Protein AF-A0A353U2Z8-F1 (afdb_monomer)

Nearest PDB structures (foldseek):
  2g5c-assembly1_A  TM=8.380E-01  e=9.115E-03  Aquifex aeolicus VF5
  2f1k-assembly2_C  TM=8.496E-01  e=1.675E-02  Synechocystis sp. PCC 6803
  3hwr-assembly1_B  TM=6.976E-01  e=2.506E-01  Cupriavidus pinatubonensis JMP134
  7xgn-assembly1_B  TM=5.402E-01  e=9.058E-01  Streptomyces pyridomyceticus
  1qpn-assembly1_A  TM=4.588E-01  e=7.912E-01  Mycobacterium tuberculosis H37Rv

Structure (mmCIF, N/CA/C/O backbone):
data_AF-A0A353U2Z8-F1
#
_entry.id   AF-A0A353U2Z8-F1
#
loop_
_atom_site.group_PDB
_atom_site.id
_atom_site.type_symbol
_atom_site.label_atom_id
_atom_site.label_alt_id
_atom_site.label_comp_id
_atom_site.label_asym_id
_atom_site.label_entity_id
_atom_site.label_seq_id
_atom_site.pdbx_PDB_ins_code
_atom_site.Cartn_x
_atom_site.Cartn_y
_atom_site.Cartn_z
_atom_site.occupancy
_atom_site.B_iso_or_equiv
_atom_site.auth_seq_id
_atom_site.auth_comp_id
_atom_site.auth_asym_id
_atom_site.auth_atom_id
_atom_site.pdbx_PDB_model_num
ATOM 1 N N . ARG A 1 1 ? 20.717 -21.812 -2.122 1.00 63.41 1 ARG A N 1
ATOM 2 C CA . ARG A 1 1 ? 21.069 -20.421 -2.500 1.00 63.41 1 ARG A CA 1
ATOM 3 C C . ARG A 1 1 ? 19.803 -19.779 -3.040 1.00 63.41 1 ARG A C 1
ATOM 5 O O . ARG A 1 1 ? 19.347 -20.213 -4.085 1.00 63.41 1 ARG A O 1
ATOM 12 N N . TYR A 1 2 ? 19.201 -18.847 -2.306 1.00 77.38 2 TYR A N 1
ATOM 13 C CA . TYR A 1 2 ? 18.045 -18.098 -2.798 1.00 77.38 2 TYR A CA 1
ATOM 14 C C . TYR A 1 2 ? 18.561 -16.958 -3.673 1.00 77.38 2 TYR A C 1
ATOM 16 O O . TYR A 1 2 ? 19.474 -16.240 -3.267 1.00 77.38 2 TYR A O 1
ATOM 24 N N . VAL A 1 3 ? 18.051 -16.857 -4.895 1.00 77.81 3 VAL A N 1
ATOM 25 C CA . VAL A 1 3 ? 18.327 -15.738 -5.797 1.00 77.81 3 VAL A CA 1
ATOM 26 C C . VAL A 1 3 ? 17.049 -14.923 -5.846 1.00 77.81 3 VAL A C 1
ATOM 28 O O . VAL A 1 3 ? 15.997 -15.455 -6.188 1.00 77.81 3 VAL A O 1
ATOM 31 N N . PHE A 1 4 ? 17.137 -13.658 -5.454 1.00 85.31 4 PHE A N 1
ATOM 32 C CA . PHE A 1 4 ? 16.008 -12.741 -5.474 1.00 85.31 4 PHE A CA 1
ATOM 33 C C . PHE A 1 4 ? 16.139 -11.864 -6.713 1.00 85.31 4 PHE A C 1
ATOM 35 O O . PHE A 1 4 ? 17.136 -11.161 -6.870 1.00 85.31 4 PHE A O 1
ATOM 42 N N . ASN A 1 5 ? 15.155 -11.935 -7.607 1.00 88.94 5 ASN A N 1
ATOM 43 C CA . ASN A 1 5 ? 15.043 -10.987 -8.706 1.00 88.94 5 ASN A CA 1
ATOM 44 C C . ASN A 1 5 ? 14.509 -9.666 -8.141 1.00 88.94 5 ASN A C 1
ATOM 46 O O . ASN A 1 5 ? 13.432 -9.649 -7.547 1.00 88.94 5 ASN A O 1
ATOM 50 N N . THR A 1 6 ? 15.258 -8.580 -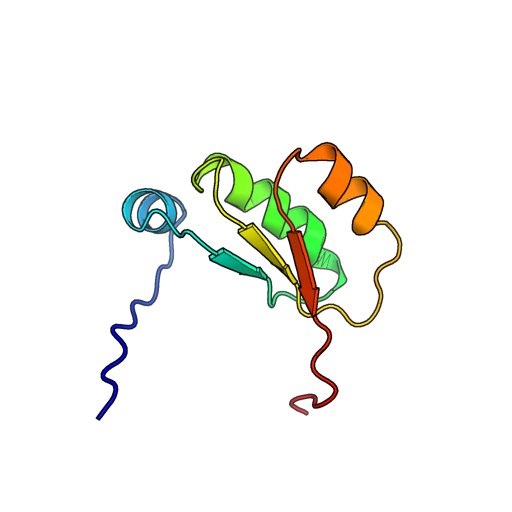8.308 1.00 91.94 6 THR A N 1
ATOM 51 C CA . THR A 1 6 ? 14.861 -7.249 -7.847 1.00 91.94 6 THR A CA 1
ATOM 52 C C . THR A 1 6 ? 14.849 -6.282 -9.018 1.00 91.94 6 THR A C 1
ATOM 54 O O . THR A 1 6 ? 15.730 -6.295 -9.876 1.00 91.94 6 THR A O 1
ATOM 57 N N . GLN A 1 7 ? 13.821 -5.443 -9.061 1.00 94.31 7 GLN A N 1
ATOM 58 C CA . GLN A 1 7 ? 13.644 -4.426 -10.087 1.00 94.31 7 GLN A CA 1
ATOM 59 C C . GLN A 1 7 ? 13.271 -3.125 -9.389 1.00 94.31 7 GLN A C 1
ATOM 61 O O . GLN A 1 7 ? 12.438 -3.117 -8.483 1.00 94.31 7 GLN A O 1
ATOM 66 N N . ARG A 1 8 ? 13.919 -2.028 -9.780 1.00 96.06 8 ARG A N 1
ATOM 67 C CA . ARG A 1 8 ? 13.555 -0.696 -9.303 1.00 96.06 8 ARG A CA 1
ATOM 68 C C . ARG A 1 8 ? 12.582 -0.094 -10.301 1.00 96.06 8 ARG A C 1
ATOM 70 O O . ARG A 1 8 ? 12.989 0.210 -11.416 1.00 96.06 8 ARG A O 1
ATOM 77 N N . LEU A 1 9 ? 11.344 0.088 -9.865 1.00 96.75 9 LEU A N 1
ATOM 78 C CA . LEU A 1 9 ? 10.292 0.742 -10.636 1.00 96.75 9 LEU A CA 1
ATOM 79 C C . LEU A 1 9 ? 10.262 2.231 -10.270 1.00 96.75 9 LEU A C 1
ATOM 81 O O . LEU A 1 9 ? 10.545 2.602 -9.127 1.00 96.75 9 LEU A O 1
ATOM 85 N N . THR A 1 10 ? 9.960 3.080 -11.239 1.00 96.19 10 THR A N 1
ATOM 86 C CA . THR A 1 10 ? 9.947 4.545 -11.106 1.00 96.19 10 THR A CA 1
ATOM 87 C C . THR A 1 10 ? 8.645 5.180 -11.587 1.00 96.19 10 THR A C 1
ATOM 89 O O . THR A 1 10 ? 8.421 6.356 -11.304 1.00 96.19 10 THR A O 1
ATOM 92 N N . SER A 1 11 ? 7.776 4.416 -12.256 1.00 96.81 11 SER A N 1
ATOM 93 C CA . SER A 1 11 ? 6.449 4.857 -12.688 1.00 96.81 11 SER A CA 1
ATOM 94 C C . SER A 1 11 ? 5.331 3.905 -12.238 1.00 96.81 11 SER A C 1
ATOM 96 O O . SER A 1 11 ? 5.571 2.756 -11.859 1.00 96.81 11 SER A O 1
ATOM 98 N N . PHE A 1 12 ? 4.084 4.382 -12.270 1.00 96.56 12 PHE A N 1
ATOM 99 C CA . PHE A 1 12 ? 2.911 3.583 -11.899 1.00 96.56 12 PHE A CA 1
ATOM 100 C C . PHE A 1 12 ? 2.564 2.508 -12.941 1.00 96.56 12 PHE A C 1
ATOM 102 O O . PHE A 1 12 ? 2.063 1.432 -12.604 1.00 96.56 12 PHE A O 1
ATOM 109 N N . GLU A 1 13 ? 2.865 2.765 -14.210 1.00 96.94 13 GLU A N 1
ATOM 110 C CA . GLU A 1 13 ? 2.669 1.819 -15.309 1.00 96.94 13 GLU A CA 1
ATOM 111 C C . GLU A 1 13 ? 3.565 0.589 -15.134 1.00 96.94 13 GLU A C 1
ATOM 113 O O . GLU A 1 13 ? 3.121 -0.539 -15.353 1.00 96.94 13 GLU A O 1
ATOM 118 N N . GLU A 1 14 ? 4.799 0.786 -14.661 1.00 97.38 14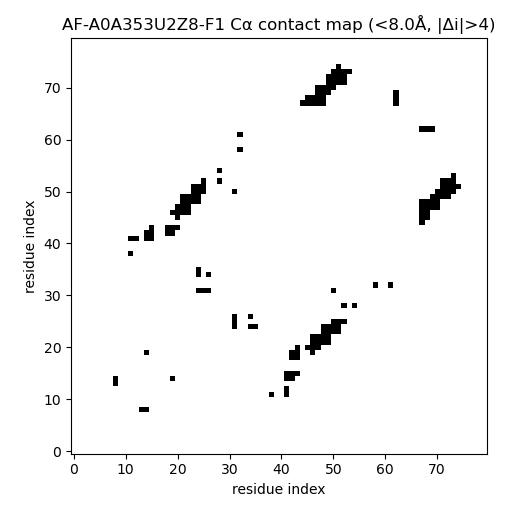 GLU A N 1
ATOM 119 C CA . GLU A 1 14 ? 5.713 -0.310 -14.334 1.00 97.38 14 GLU A CA 1
ATOM 120 C C . GLU A 1 14 ? 5.163 -1.192 -13.200 1.00 97.38 14 GLU A C 1
ATOM 122 O O . GLU A 1 14 ? 5.299 -2.414 -13.251 1.00 97.38 14 GLU A O 1
ATOM 127 N N . ILE A 1 15 ? 4.481 -0.604 -12.209 1.00 96.75 15 ILE A N 1
ATOM 128 C CA . ILE A 1 15 ? 3.812 -1.352 -11.128 1.00 96.75 15 ILE A CA 1
ATOM 129 C C . ILE A 1 15 ? 2.662 -2.193 -11.690 1.00 96.75 15 ILE A C 1
ATOM 131 O O . ILE A 1 15 ? 2.518 -3.362 -11.325 1.00 96.75 15 ILE A O 1
ATOM 135 N N . SER A 1 16 ? 1.883 -1.620 -12.611 1.00 96.69 16 SER A N 1
ATOM 136 C CA . SER A 1 16 ? 0.774 -2.321 -13.269 1.00 96.69 16 SER A CA 1
ATOM 137 C C . SER A 1 16 ? 1.270 -3.523 -14.072 1.00 96.69 16 SER A C 1
ATOM 139 O O . SER A 1 16 ? 0.679 -4.599 -14.001 1.00 96.69 16 SER A O 1
ATOM 141 N N . ALA A 1 17 ? 2.383 -3.362 -14.796 1.00 97.12 17 ALA A N 1
ATOM 142 C CA . ALA A 1 17 ? 3.020 -4.443 -15.544 1.00 97.12 17 ALA A CA 1
ATOM 143 C C . ALA A 1 17 ? 3.644 -5.510 -14.628 1.00 97.12 17 ALA A C 1
ATOM 145 O O . ALA A 1 17 ? 3.621 -6.694 -14.960 1.00 97.12 17 ALA A O 1
ATOM 146 N N . PHE A 1 18 ? 4.186 -5.101 -13.476 1.00 96.69 18 PHE A N 1
ATOM 147 C CA . PHE A 1 18 ? 4.746 -6.012 -12.478 1.00 96.69 18 PHE A CA 1
ATOM 148 C C . PHE A 1 18 ? 3.671 -6.842 -11.758 1.00 96.69 18 PHE A C 1
ATOM 150 O O . PHE A 1 18 ? 3.941 -7.980 -11.385 1.00 96.69 18 PHE A O 1
ATOM 157 N N . ALA A 1 19 ? 2.464 -6.288 -11.586 1.00 96.69 19 ALA A N 1
ATOM 158 C CA . ALA A 1 19 ? 1.298 -6.940 -10.985 1.00 96.69 19 ALA A CA 1
ATOM 159 C C . ALA A 1 19 ? 1.595 -7.608 -9.618 1.00 96.69 19 ALA A C 1
ATOM 161 O O . ALA A 1 19 ? 1.496 -8.829 -9.480 1.00 96.69 19 ALA A O 1
ATOM 162 N N . PRO A 1 20 ? 1.955 -6.826 -8.580 1.00 96.06 20 PRO A N 1
ATOM 163 C CA . PRO A 1 20 ? 2.380 -7.377 -7.295 1.00 96.06 20 PRO A CA 1
ATOM 164 C C . PRO A 1 20 ? 1.242 -8.090 -6.550 1.00 96.06 20 PR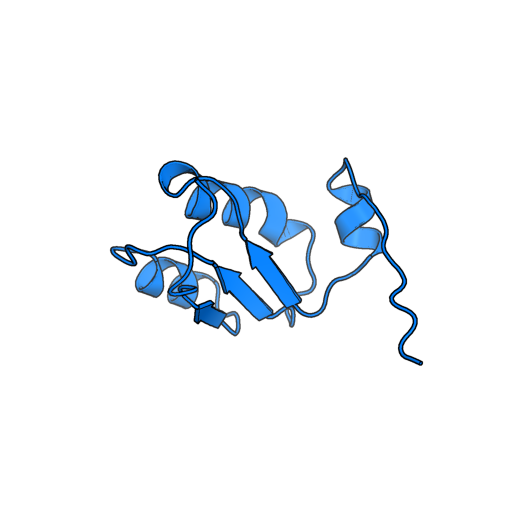O A C 1
ATOM 166 O O . PRO A 1 20 ? 0.117 -7.597 -6.481 1.00 96.06 20 PRO A O 1
ATOM 169 N N . GLU A 1 21 ? 1.562 -9.195 -5.875 1.00 96.50 21 GLU A N 1
ATOM 170 C CA . GLU A 1 21 ? 0.629 -9.904 -4.981 1.00 96.50 21 GLU A CA 1
ATOM 171 C C . GLU A 1 21 ? 0.640 -9.360 -3.539 1.00 96.50 21 GLU A C 1
ATOM 173 O O . GLU A 1 21 ? -0.321 -9.548 -2.790 1.00 96.50 21 GLU A O 1
ATOM 178 N N . LEU A 1 22 ? 1.718 -8.672 -3.150 1.00 95.25 22 LEU A N 1
ATOM 179 C CA . LEU A 1 22 ? 1.905 -8.035 -1.848 1.00 95.25 22 LEU A CA 1
ATOM 180 C C . LEU A 1 22 ? 2.586 -6.679 -2.040 1.00 95.25 22 LEU A C 1
ATOM 182 O O . LEU A 1 22 ? 3.651 -6.594 -2.650 1.00 95.25 22 LEU A O 1
ATOM 186 N N . LEU A 1 23 ? 1.995 -5.640 -1.462 1.00 95.94 23 LEU A N 1
ATOM 187 C CA . LEU A 1 23 ? 2.562 -4.301 -1.396 1.00 95.94 23 LEU A CA 1
ATOM 188 C C . LEU A 1 23 ? 2.932 -3.978 0.052 1.00 95.94 23 LEU A C 1
ATOM 190 O O . LEU A 1 23 ? 2.062 -3.981 0.920 1.00 95.94 23 LEU A O 1
ATOM 194 N N . VAL A 1 24 ? 4.200 -3.646 0.304 1.00 95.25 24 VAL A N 1
ATOM 195 C CA . VAL A 1 24 ? 4.659 -3.135 1.604 1.00 95.25 24 VAL A CA 1
ATOM 196 C C . VAL A 1 24 ? 4.966 -1.649 1.469 1.00 95.25 24 VAL A C 1
ATOM 198 O O . VAL A 1 24 ? 5.885 -1.252 0.756 1.00 95.25 24 VAL A O 1
ATOM 201 N N . ASN A 1 25 ? 4.173 -0.825 2.140 1.00 94.12 25 ASN A N 1
ATOM 202 C CA . ASN A 1 25 ? 4.286 0.618 2.133 1.00 94.12 25 ASN A CA 1
ATOM 203 C C . ASN A 1 25 ? 5.261 1.084 3.222 1.00 94.12 25 ASN A C 1
ATOM 205 O O . ASN A 1 25 ? 4.989 0.950 4.418 1.00 94.12 25 ASN A O 1
ATOM 209 N N . CYS A 1 26 ? 6.388 1.637 2.774 1.00 94.00 26 CYS A N 1
ATOM 210 C CA . CYS A 1 26 ? 7.495 2.095 3.613 1.00 94.00 26 CYS A CA 1
ATOM 211 C C . CYS A 1 26 ? 7.714 3.615 3.544 1.00 94.00 26 CYS A C 1
ATOM 213 O O . CYS A 1 26 ? 8.822 4.089 3.790 1.00 94.00 26 CYS A O 1
ATOM 215 N N . VAL A 1 27 ? 6.692 4.388 3.165 1.00 92.75 27 VAL A N 1
ATOM 216 C CA . VAL A 1 27 ? 6.782 5.858 3.141 1.00 92.75 27 VAL A CA 1
ATOM 217 C C . VAL A 1 27 ? 6.731 6.453 4.552 1.00 92.75 27 VAL A C 1
ATOM 219 O O . VAL A 1 27 ? 6.374 5.787 5.524 1.00 92.75 27 VAL A O 1
ATOM 222 N N . THR A 1 28 ? 7.058 7.742 4.679 1.00 90.69 28 THR A N 1
ATOM 223 C CA . THR A 1 28 ? 6.911 8.465 5.950 1.00 90.69 28 THR A CA 1
ATOM 224 C C . THR A 1 28 ? 5.451 8.465 6.408 1.00 90.69 28 THR A C 1
ATOM 226 O O . THR A 1 28 ? 4.543 8.641 5.594 1.00 90.69 28 THR A O 1
ATOM 229 N N . LEU A 1 29 ? 5.227 8.311 7.718 1.00 88.12 29 LEU A N 1
ATOM 230 C CA . LEU A 1 29 ? 3.916 8.063 8.330 1.00 88.12 29 LEU A CA 1
ATOM 231 C C . LEU A 1 29 ? 2.776 8.933 7.768 1.00 88.12 29 LEU A C 1
ATOM 233 O O . LEU A 1 29 ? 1.719 8.402 7.422 1.00 88.12 29 LEU A O 1
ATOM 237 N N . GLN A 1 30 ? 2.998 10.243 7.622 1.00 89.50 30 GLN A N 1
ATOM 238 C CA . GLN A 1 30 ? 1.999 11.209 7.153 1.00 89.50 30 GLN A CA 1
ATOM 239 C C . GLN A 1 30 ? 1.528 10.982 5.708 1.00 89.50 30 GLN A C 1
ATOM 241 O O . GLN A 1 30 ? 0.445 11.433 5.344 1.00 89.50 30 GLN A O 1
ATOM 246 N N . TYR A 1 31 ? 2.309 10.271 4.893 1.00 92.75 31 TYR A N 1
ATOM 247 C CA . TYR A 1 31 ? 2.003 10.004 3.487 1.00 92.75 31 TYR A CA 1
ATOM 248 C C . TYR A 1 31 ? 1.446 8.602 3.243 1.00 92.75 31 TYR A C 1
ATOM 250 O O . TYR A 1 31 ? 1.059 8.303 2.118 1.00 92.75 31 TYR A O 1
ATOM 258 N N . THR A 1 32 ? 1.359 7.748 4.268 1.00 92.56 32 THR A N 1
ATOM 259 C CA . THR A 1 32 ? 0.983 6.330 4.111 1.00 92.56 32 THR A CA 1
ATOM 260 C C . THR A 1 32 ? -0.347 6.157 3.377 1.00 92.56 32 THR A C 1
ATOM 262 O O . THR A 1 32 ? -0.420 5.461 2.366 1.00 92.56 32 THR A O 1
ATOM 265 N N . ILE A 1 33 ? -1.399 6.840 3.843 1.00 93.00 33 ILE A N 1
ATOM 266 C CA . ILE A 1 33 ? -2.735 6.748 3.236 1.00 93.00 33 ILE A CA 1
ATOM 267 C C . ILE A 1 33 ? -2.738 7.342 1.825 1.00 93.00 33 ILE A C 1
ATOM 269 O O . ILE A 1 33 ? -3.364 6.776 0.932 1.00 93.00 33 ILE A O 1
ATOM 273 N N . GLN A 1 34 ? -2.058 8.475 1.615 1.00 95.00 34 GLN A N 1
ATOM 274 C CA . GLN A 1 34 ? -2.011 9.112 0.299 1.00 95.00 34 GLN A CA 1
ATOM 275 C C . GLN A 1 34 ? -1.312 8.204 -0.716 1.00 95.00 34 GLN A C 1
ATOM 277 O O . GLN A 1 34 ? -1.879 7.913 -1.760 1.00 95.00 34 GLN A O 1
ATOM 282 N N . SER A 1 35 ? -0.157 7.649 -0.351 1.00 95.44 35 SER A N 1
ATOM 283 C CA . SER A 1 35 ? 0.584 6.707 -1.187 1.00 95.44 35 SER A CA 1
ATOM 284 C C . SER A 1 35 ? -0.240 5.464 -1.530 1.00 95.44 35 SER A C 1
ATOM 286 O O . SER A 1 35 ? -0.219 5.025 -2.679 1.00 95.44 35 SER A O 1
ATOM 288 N N . PHE A 1 36 ? -1.023 4.927 -0.585 1.00 95.38 36 PHE A N 1
ATOM 289 C CA . PHE A 1 36 ? -1.938 3.835 -0.911 1.00 95.38 36 PHE A CA 1
ATOM 290 C C . PHE A 1 36 ? -3.021 4.256 -1.903 1.00 95.38 36 PHE A C 1
ATOM 292 O O . PHE A 1 36 ? -3.285 3.508 -2.836 1.00 95.38 36 PHE A O 1
ATOM 299 N N . LYS A 1 37 ? -3.634 5.435 -1.743 1.00 95.56 37 LYS A N 1
ATOM 300 C CA . LYS A 1 37 ? -4.633 5.944 -2.700 1.00 95.56 37 LYS A CA 1
ATOM 301 C C . LYS A 1 37 ? -4.047 6.115 -4.099 1.00 95.56 37 LYS A C 1
ATOM 303 O O . LYS A 1 37 ? -4.724 5.775 -5.064 1.00 95.56 37 LYS A O 1
ATOM 308 N N . ASP A 1 38 ? -2.811 6.597 -4.189 1.00 96.62 38 ASP A N 1
ATOM 309 C CA . ASP A 1 38 ? -2.134 6.833 -5.462 1.00 96.62 38 ASP A CA 1
ATOM 310 C C . ASP A 1 38 ? -1.811 5.516 -6.181 1.00 96.62 38 ASP A C 1
ATOM 312 O O . ASP A 1 38 ? -1.975 5.427 -7.392 1.00 96.62 38 ASP A O 1
ATOM 316 N N . VAL A 1 39 ? -1.397 4.474 -5.449 1.00 96.31 39 VAL A N 1
ATOM 317 C CA . VAL A 1 39 ? -0.990 3.186 -6.040 1.00 96.31 39 VAL A CA 1
ATOM 318 C C . VAL A 1 39 ? -2.149 2.204 -6.253 1.00 96.31 39 VAL A C 1
ATOM 320 O O . VAL A 1 39 ? -2.051 1.337 -7.118 1.00 96.31 39 VAL A O 1
ATOM 323 N N . LEU A 1 40 ? -3.254 2.326 -5.502 1.00 95.31 40 LEU A N 1
ATOM 324 C CA . LEU A 1 40 ? -4.393 1.393 -5.538 1.00 95.31 40 LEU A CA 1
ATOM 325 C C . LEU A 1 40 ? -4.940 1.102 -6.951 1.00 95.31 40 LEU A C 1
ATOM 327 O O . LEU A 1 40 ? -5.253 -0.063 -7.209 1.00 95.31 40 LEU A O 1
ATOM 331 N N . PRO A 1 41 ? -5.050 2.093 -7.866 1.00 96.06 41 PRO A N 1
ATOM 332 C CA . PRO A 1 41 ? -5.527 1.865 -9.233 1.00 96.06 41 PRO A CA 1
ATOM 333 C C . PRO A 1 41 ? -4.583 1.018 -10.096 1.00 96.06 41 PRO A C 1
ATOM 335 O O . PRO A 1 41 ? -5.009 0.479 -11.111 1.00 96.06 41 PRO A O 1
ATOM 338 N N . TYR A 1 42 ? -3.313 0.906 -9.702 1.00 97.12 42 TYR A N 1
ATOM 339 C CA . TYR A 1 42 ? -2.241 0.285 -10.483 1.00 97.12 42 TYR A CA 1
ATOM 340 C C . TYR A 1 42 ? -1.849 -1.103 -9.970 1.00 97.12 42 TYR A C 1
ATOM 342 O O . TYR A 1 42 ? -0.891 -1.697 -10.461 1.00 97.12 42 TYR A O 1
ATOM 350 N N . ILE A 1 43 ? -2.555 -1.627 -8.963 1.00 96.75 43 ILE A N 1
ATOM 351 C CA . ILE A 1 43 ? -2.274 -2.941 -8.379 1.00 96.75 43 ILE A CA 1
ATOM 352 C C . ILE A 1 43 ? -3.487 -3.874 -8.477 1.00 96.75 43 ILE A C 1
ATOM 354 O O . ILE A 1 43 ? -4.626 -3.426 -8.292 1.00 96.75 43 ILE A O 1
ATOM 358 N N . PRO A 1 44 ? -3.264 -5.186 -8.681 1.00 96.31 44 PRO A N 1
ATOM 359 C CA . PRO A 1 44 ? -4.336 -6.178 -8.755 1.00 96.31 44 PRO A CA 1
ATOM 360 C C . PRO A 1 44 ? -5.284 -6.127 -7.552 1.00 96.31 44 PRO A C 1
ATOM 362 O O . PRO A 1 44 ? -4.841 -5.883 -6.430 1.00 96.31 44 PRO A O 1
ATOM 365 N N . GLU A 1 45 ? -6.578 -6.397 -7.743 1.00 93.88 45 GLU A N 1
ATOM 366 C CA . GLU A 1 45 ? -7.581 -6.379 -6.658 1.00 93.88 45 GLU A CA 1
ATOM 367 C C . GLU A 1 45 ? -7.258 -7.357 -5.517 1.00 93.88 45 GLU A C 1
ATOM 369 O O . GLU A 1 45 ? -7.535 -7.082 -4.351 1.00 93.88 45 GLU A O 1
ATOM 374 N N . ASN A 1 46 ? -6.622 -8.485 -5.841 1.00 94.50 46 ASN A N 1
ATOM 375 C CA . ASN A 1 46 ? -6.221 -9.521 -4.889 1.00 94.50 46 ASN A CA 1
ATOM 376 C C . ASN A 1 46 ? -4.902 -9.220 -4.146 1.00 94.50 46 ASN A C 1
ATOM 378 O O . ASN A 1 46 ? -4.530 -9.998 -3.253 1.00 94.50 46 ASN A O 1
ATOM 382 N N . CYS A 1 47 ? -4.219 -8.119 -4.490 1.00 96.56 47 CYS A N 1
ATOM 383 C CA . CYS A 1 47 ? -2.978 -7.678 -3.858 1.00 96.56 47 CYS A CA 1
ATOM 384 C C . CYS A 1 47 ? -3.199 -7.380 -2.367 1.00 96.56 47 CYS A C 1
ATOM 386 O O . CYS A 1 47 ? -4.126 -6.654 -1.989 1.00 96.56 47 CYS A O 1
ATOM 388 N N . ILE A 1 48 ? -2.343 -7.951 -1.520 1.00 96.00 48 ILE A N 1
ATOM 389 C CA . ILE A 1 48 ? -2.353 -7.746 -0.071 1.00 96.00 48 ILE A CA 1
ATOM 390 C C . ILE A 1 48 ? -1.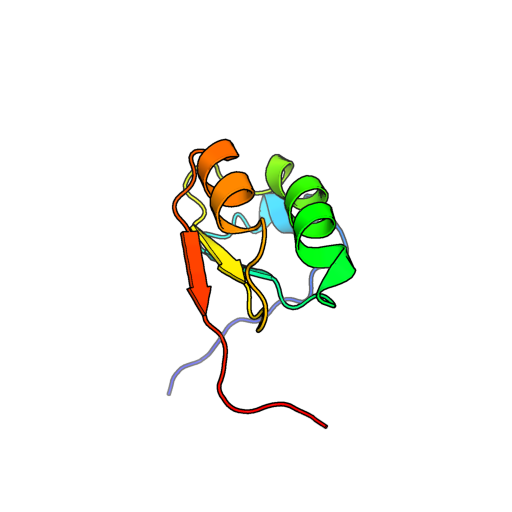666 -6.416 0.242 1.00 96.00 48 ILE A C 1
ATOM 392 O O . ILE A 1 48 ? -0.561 -6.159 -0.233 1.00 96.00 48 ILE A O 1
ATOM 396 N N . LEU A 1 49 ? -2.296 -5.589 1.074 1.00 95.19 49 LEU A N 1
ATOM 397 C CA . LEU A 1 49 ? -1.722 -4.323 1.523 1.00 95.19 49 LEU A CA 1
ATOM 398 C C . LEU A 1 49 ? -0.995 -4.495 2.858 1.00 95.19 49 LEU A C 1
ATOM 400 O O . LEU A 1 49 ? -1.517 -5.110 3.788 1.00 95.19 49 LEU A O 1
ATOM 404 N N . SER A 1 50 ? 0.196 -3.925 2.976 1.00 94.06 50 SER A N 1
ATOM 405 C CA . SER A 1 50 ? 0.964 -3.910 4.215 1.00 94.06 50 SER A CA 1
ATOM 406 C C . SER A 1 50 ? 1.637 -2.569 4.427 1.00 94.06 50 SER A C 1
ATOM 408 O O . SER A 1 50 ? 2.029 -1.914 3.471 1.00 94.06 50 SER A O 1
ATOM 410 N N . ASP A 1 51 ? 1.815 -2.179 5.684 1.00 92.38 51 ASP A N 1
ATOM 411 C CA . ASP A 1 51 ? 2.558 -0.983 6.089 1.00 92.38 51 ASP A CA 1
ATOM 412 C C . ASP A 1 51 ? 3.540 -1.304 7.220 1.00 92.38 51 ASP A C 1
ATOM 414 O O . ASP A 1 51 ? 3.387 -2.328 7.896 1.00 92.38 51 ASP A O 1
ATOM 418 N N . ILE A 1 52 ? 4.517 -0.410 7.413 1.00 90.50 52 ILE A N 1
ATOM 419 C CA . ILE A 1 52 ? 5.488 -0.459 8.519 1.00 90.50 52 ILE A CA 1
ATOM 420 C C . ILE A 1 52 ? 5.254 0.595 9.614 1.00 90.50 52 ILE A C 1
ATOM 422 O O . ILE A 1 52 ? 6.144 0.870 10.419 1.00 90.50 52 ILE A O 1
ATOM 426 N N . ALA A 1 53 ? 4.077 1.220 9.656 1.00 84.75 53 ALA A N 1
ATOM 427 C CA . ALA A 1 53 ? 3.815 2.342 10.545 1.00 84.75 53 ALA A CA 1
ATOM 428 C C . ALA A 1 53 ? 3.697 1.926 12.020 1.00 84.75 53 ALA A C 1
ATOM 430 O O . ALA A 1 53 ? 3.003 0.976 12.391 1.00 84.75 53 ALA A O 1
ATOM 431 N N . SER A 1 54 ? 4.334 2.712 12.891 1.00 74.75 54 SER A N 1
ATOM 432 C CA . SER A 1 54 ? 4.300 2.537 14.351 1.00 74.75 54 SER A CA 1
ATOM 433 C C . SER A 1 54 ? 2.983 2.977 14.983 1.00 74.75 54 SER A C 1
ATOM 435 O O . SER A 1 54 ? 2.572 2.439 16.009 1.00 74.75 54 SER A O 1
ATOM 437 N N . VAL A 1 55 ? 2.309 3.954 14.372 1.00 71.62 55 VAL A N 1
ATOM 438 C CA . VAL A 1 55 ? 1.055 4.538 14.859 1.00 71.62 55 VAL A CA 1
ATOM 439 C C . VAL A 1 55 ? -0.040 4.238 13.843 1.00 71.62 55 VAL A C 1
ATOM 441 O O . VAL A 1 55 ? 0.087 4.593 12.677 1.00 71.62 55 VAL A O 1
ATOM 444 N N . LYS A 1 56 ? -1.114 3.576 14.285 1.00 66.88 56 LYS A N 1
ATOM 445 C CA . LYS A 1 56 ? -2.141 2.992 13.397 1.00 66.88 56 LYS A CA 1
ATOM 446 C C . LYS A 1 56 ? -3.491 3.713 13.434 1.00 66.88 56 LYS A C 1
ATOM 448 O O . LYS A 1 56 ? -4.491 3.182 12.950 1.00 66.88 56 LYS A O 1
ATOM 453 N N . THR A 1 57 ? -3.551 4.904 14.026 1.00 77.38 57 THR A N 1
ATOM 454 C CA . THR A 1 57 ? -4.799 5.666 14.164 1.00 77.38 57 THR A CA 1
ATOM 455 C C . THR A 1 57 ? -5.364 6.005 12.780 1.00 77.38 57 THR A C 1
ATOM 457 O O . THR A 1 57 ? -4.713 6.684 11.993 1.00 77.38 57 THR A O 1
ATOM 460 N N . GLY A 1 58 ? -6.561 5.500 12.461 1.00 80.50 58 GLY A N 1
ATOM 461 C CA . GLY A 1 58 ? -7.244 5.711 11.174 1.00 80.50 58 GLY A CA 1
ATOM 462 C C . GLY A 1 58 ? -6.849 4.757 10.035 1.00 80.50 58 GLY A C 1
ATOM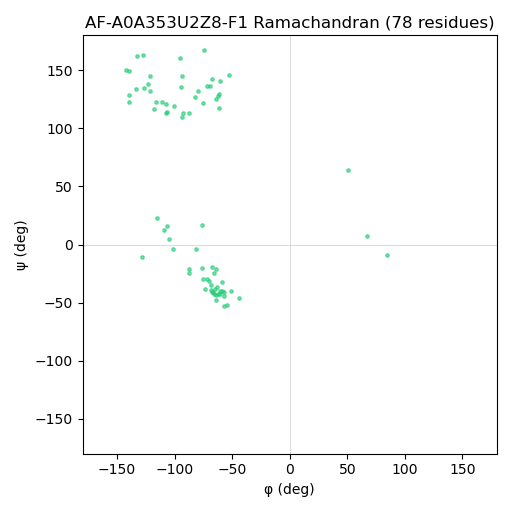 463 O O . GLY A 1 58 ? -7.528 4.722 9.011 1.00 80.50 58 GLY A O 1
ATOM 464 N N . PHE A 1 59 ? -5.804 3.935 10.195 1.00 87.25 59 PHE A N 1
ATOM 465 C CA . PHE A 1 59 ? -5.374 3.006 9.137 1.00 87.25 59 PHE A CA 1
ATOM 466 C C . PHE A 1 59 ? -6.326 1.826 9.004 1.00 87.25 59 PHE A C 1
ATOM 468 O O . PHE A 1 59 ? -6.635 1.395 7.901 1.00 87.25 59 PHE A O 1
ATOM 475 N N . PHE A 1 60 ? -6.829 1.324 10.129 1.00 86.12 60 PHE A N 1
ATOM 476 C CA . PHE A 1 60 ? -7.779 0.218 10.134 1.00 86.12 60 PHE A CA 1
ATOM 477 C C . PHE A 1 60 ? -9.070 0.552 9.373 1.00 86.12 60 PHE A C 1
ATOM 479 O O . PHE A 1 60 ? -9.540 -0.261 8.577 1.00 86.12 60 PHE A O 1
ATOM 486 N N . ASP A 1 61 ? -9.605 1.760 9.569 1.00 90.12 61 ASP A N 1
ATOM 487 C CA . ASP A 1 61 ? -10.803 2.223 8.861 1.00 90.12 61 ASP A CA 1
ATOM 488 C C . ASP A 1 61 ? -10.528 2.404 7.367 1.00 90.12 61 ASP A C 1
ATOM 490 O O . ASP A 1 61 ? -11.330 1.980 6.531 1.00 90.12 61 ASP A O 1
ATOM 494 N N . TYR A 1 62 ? -9.353 2.945 7.024 1.00 91.88 62 TYR A N 1
ATOM 495 C CA . TYR A 1 62 ? -8.898 3.008 5.639 1.00 91.88 62 TYR A CA 1
ATOM 496 C C . TYR A 1 62 ? -8.841 1.611 5.010 1.00 91.88 62 TYR A C 1
ATOM 498 O O . TYR A 1 62 ? -9.484 1.381 3.988 1.00 91.88 62 TYR A O 1
ATOM 506 N N . TYR A 1 63 ? -8.161 0.652 5.637 1.00 91.25 63 TYR A N 1
ATOM 507 C CA . TYR A 1 63 ? -8.061 -0.708 5.118 1.00 91.25 63 TYR A CA 1
ATOM 508 C C . TYR A 1 63 ? -9.427 -1.362 4.916 1.00 91.25 63 TYR A C 1
ATOM 510 O O . TYR A 1 63 ? -9.680 -1.921 3.847 1.00 91.25 63 TYR A O 1
ATOM 518 N N . LYS A 1 64 ? -10.341 -1.220 5.881 1.00 90.75 64 LYS A N 1
ATOM 519 C CA . LYS A 1 64 ? -11.722 -1.696 5.735 1.00 90.75 64 LYS A CA 1
ATOM 520 C C . LYS A 1 64 ? -12.429 -1.088 4.526 1.00 90.75 64 LYS A C 1
ATOM 522 O O . LYS A 1 64 ? -13.117 -1.815 3.816 1.00 90.75 64 LYS A O 1
ATOM 527 N N . SER A 1 65 ? -12.234 0.206 4.264 1.00 93.19 65 SER A N 1
ATOM 528 C CA . SER A 1 65 ? -12.841 0.880 3.108 1.00 93.19 65 SER A CA 1
ATOM 529 C C . SER A 1 65 ? -12.330 0.375 1.755 1.00 93.19 65 SER A C 1
ATOM 531 O O . SER A 1 65 ? -13.052 0.463 0.769 1.00 93.19 65 SER A O 1
ATOM 533 N N . THR A 1 66 ? -11.116 -0.188 1.697 1.00 90.81 66 THR A N 1
ATOM 534 C CA . THR A 1 66 ? -10.555 -0.715 0.440 1.00 90.81 66 THR A CA 1
ATOM 535 C C . THR A 1 66 ? -11.150 -2.061 0.024 1.00 90.81 66 THR A C 1
ATOM 537 O O . THR A 1 66 ? -11.005 -2.450 -1.130 1.00 90.81 66 THR A O 1
ATOM 540 N N . GLY A 1 67 ? -11.759 -2.805 0.956 1.00 90.75 67 GLY A N 1
ATOM 541 C CA . GLY A 1 67 ? -12.232 -4.174 0.718 1.00 90.75 67 GLY A CA 1
ATOM 542 C C . GLY A 1 67 ? -11.121 -5.210 0.476 1.00 90.75 67 G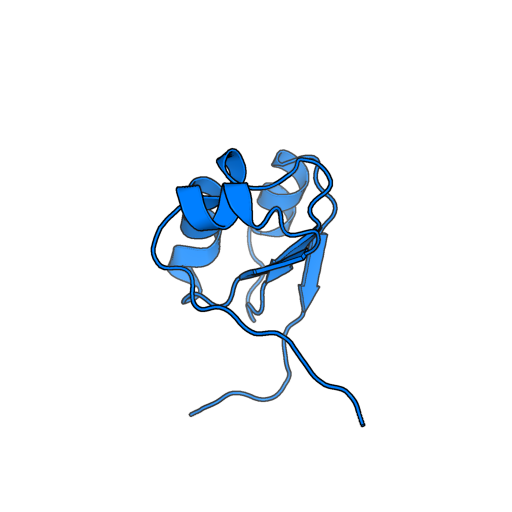LY A C 1
ATOM 543 O O . GLY A 1 67 ? -11.421 -6.356 0.147 1.00 90.75 67 GLY A O 1
ATOM 544 N N . ARG A 1 68 ? -9.843 -4.838 0.638 1.00 91.31 68 ARG A N 1
ATOM 545 C CA . ARG A 1 68 ? -8.684 -5.704 0.372 1.00 91.31 68 ARG A CA 1
ATOM 546 C C . ARG A 1 68 ? -8.187 -6.410 1.630 1.00 91.31 68 ARG A C 1
ATOM 548 O O . ARG A 1 68 ? -8.429 -5.983 2.758 1.00 91.31 68 ARG A O 1
ATOM 555 N N . ARG A 1 69 ? -7.427 -7.490 1.429 1.00 92.56 69 ARG A N 1
ATOM 556 C CA . ARG A 1 69 ? -6.666 -8.139 2.507 1.00 92.56 69 ARG A CA 1
ATOM 557 C C . ARG A 1 69 ? -5.532 -7.216 2.944 1.00 92.56 69 ARG A C 1
ATOM 559 O O . ARG A 1 69 ? -4.838 -6.664 2.092 1.00 92.56 69 ARG A O 1
ATOM 566 N N . PHE A 1 70 ? -5.317 -7.090 4.251 1.00 91.88 70 PHE A N 1
ATOM 567 C CA . PHE A 1 70 ? -4.254 -6.247 4.785 1.00 91.88 70 PHE A CA 1
ATOM 568 C C . PHE A 1 70 ? -3.573 -6.852 6.013 1.00 91.88 70 PHE A C 1
ATOM 570 O O . PHE A 1 70 ? -4.197 -7.579 6.788 1.00 91.88 70 PHE A O 1
ATOM 577 N N . VAL A 1 71 ? -2.293 -6.527 6.192 1.00 88.50 71 VAL A N 1
ATOM 578 C CA . VAL A 1 71 ? -1.479 -6.880 7.362 1.00 88.50 71 VAL A CA 1
ATOM 579 C C . VAL A 1 71 ? -0.619 -5.675 7.723 1.00 88.50 71 VAL A C 1
ATOM 581 O O . VAL A 1 71 ? 0.153 -5.210 6.905 1.00 88.50 71 VAL A O 1
ATOM 584 N N . SER A 1 72 ? -0.721 -5.158 8.944 1.00 79.81 72 SER A N 1
ATOM 585 C CA . SER A 1 72 ? 0.098 -4.018 9.380 1.00 79.81 72 SER A CA 1
ATOM 586 C C . SER A 1 72 ? 1.173 -4.492 10.354 1.00 79.81 72 SER A C 1
ATOM 588 O O . SER A 1 72 ? 0.847 -4.919 11.470 1.00 79.81 72 SER A O 1
ATOM 590 N N . THR A 1 73 ? 2.442 -4.391 9.959 1.00 76.31 73 THR A N 1
ATOM 591 C CA . THR A 1 73 ? 3.582 -4.932 10.710 1.00 76.31 73 THR A CA 1
ATOM 592 C C . THR A 1 73 ? 4.507 -3.807 11.130 1.00 76.31 73 THR A C 1
ATOM 594 O O . THR A 1 73 ? 5.130 -3.191 10.288 1.00 76.31 73 THR A O 1
ATOM 597 N N . HIS A 1 74 ? 4.676 -3.581 12.431 1.00 73.56 74 HIS A N 1
ATOM 598 C CA . HIS A 1 74 ? 5.689 -2.645 12.912 1.00 73.56 74 HIS A CA 1
ATOM 599 C C . HIS A 1 74 ? 6.993 -3.399 13.222 1.00 73.56 74 HIS A C 1
ATOM 601 O O . HIS A 1 7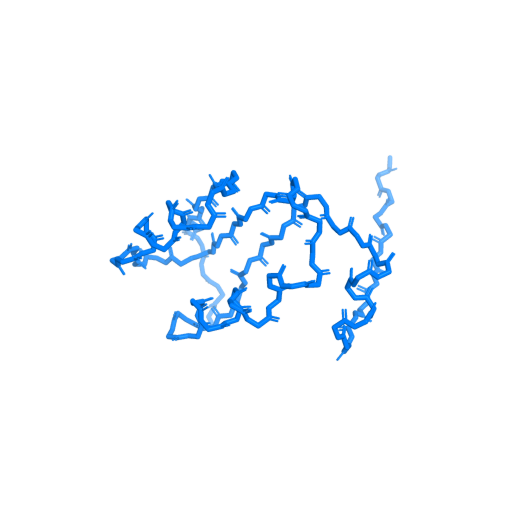4 ? 7.014 -4.164 14.194 1.00 73.56 74 HIS A O 1
ATOM 607 N N . PRO A 1 75 ? 8.074 -3.230 12.439 1.00 69.06 75 PRO A N 1
ATOM 608 C CA . PRO A 1 75 ? 9.374 -3.760 12.825 1.00 69.06 75 PRO A CA 1
ATOM 609 C C . PRO A 1 75 ? 9.849 -3.062 14.108 1.00 69.06 75 PRO A C 1
ATOM 611 O O . PRO A 1 75 ? 9.938 -1.843 14.178 1.00 69.06 75 PRO A O 1
ATOM 614 N N . MET A 1 76 ? 10.169 -3.836 15.149 1.00 66.31 76 MET A N 1
ATOM 615 C CA . MET A 1 76 ? 10.685 -3.314 16.430 1.00 66.31 76 MET A CA 1
ATOM 616 C C . MET A 1 76 ? 12.167 -2.883 16.359 1.00 66.31 76 MET A C 1
ATOM 618 O O . MET A 1 76 ? 12.818 -2.728 17.390 1.00 66.31 76 MET A O 1
ATOM 622 N N . PHE A 1 77 ? 12.706 -2.701 15.151 1.00 62.94 77 PHE A N 1
ATOM 623 C CA . PHE A 1 77 ? 14.032 -2.157 14.872 1.00 62.94 77 PHE A CA 1
ATOM 624 C C . PHE A 1 77 ? 13.868 -0.991 13.891 1.00 62.94 77 PHE A C 1
ATOM 626 O O . PHE A 1 77 ? 13.112 -1.100 12.929 1.00 62.94 77 PHE A O 1
ATOM 633 N N . GLY A 1 78 ? 14.537 0.129 14.157 1.00 50.44 78 GLY A N 1
ATOM 634 C CA . GLY A 1 78 ? 14.491 1.320 13.313 1.00 50.44 78 GLY A CA 1
ATOM 635 C C . GLY A 1 78 ? 15.887 1.683 12.831 1.00 50.44 78 GLY A C 1
ATOM 636 O O . GLY A 1 78 ? 16.818 1.732 13.639 1.00 50.44 78 GLY A O 1
ATOM 637 N N . ASP A 1 79 ? 16.009 1.931 11.529 1.00 47.72 79 ASP A N 1
ATOM 638 C CA . ASP A 1 79 ? 17.148 2.642 10.958 1.00 47.72 79 ASP A C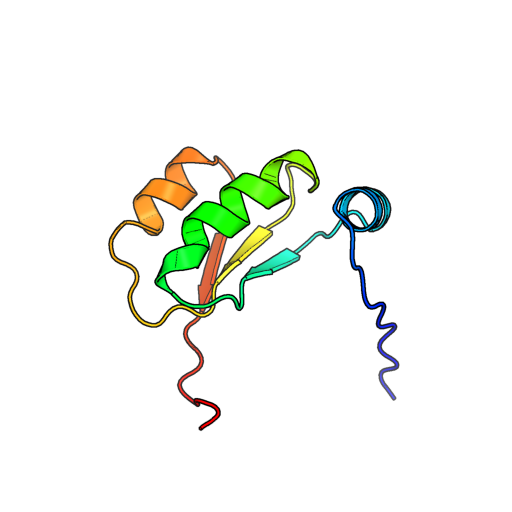A 1
ATOM 639 C C . ASP A 1 79 ? 17.173 4.058 11.549 1.00 47.72 79 ASP A C 1
ATOM 641 O O . ASP A 1 79 ? 16.150 4.747 11.589 1.00 47.72 79 ASP A O 1
ATOM 645 N N . LYS A 1 80 ? 18.332 4.442 12.089 1.00 38.47 80 LYS A N 1
ATOM 646 C CA . LYS A 1 80 ? 18.612 5.820 12.504 1.00 38.47 80 LYS A CA 1
ATOM 647 C C . LYS A 1 80 ? 18.685 6.749 11.302 1.00 38.47 80 LYS A C 1
ATOM 649 O O . LYS A 1 80 ? 19.233 6.309 10.269 1.00 38.47 80 LYS A O 1
#

pLDDT: mean 88.15, std 12.18, range [38.47, 97.38]

Sequence (80 aa):
RYVFNTQRLTSFEEISAFAPELLVNCVTLQYTIQSFKDVLPYIPENCILSDIASVKTGFFDYYKSTGRRFVSTHPMFGDK

Secondary structure (DSSP, 8-state):
----------SHHHHHHH--SEEEE-S-GGGHHHHHHHHGGGS-TTPEEEE--S--TTHHHHHHHHTS-EEE---S----

Mean predicted aligned error: 5.26 Å

Foldseek 3Di:
DDDDDDDDDDDLQVLLVVQAQEDEDEDDPVCRLVVCVVNVVSHDLNREYEYQDPDCVCVVVSVVVSVYHYDYHHDPDDDD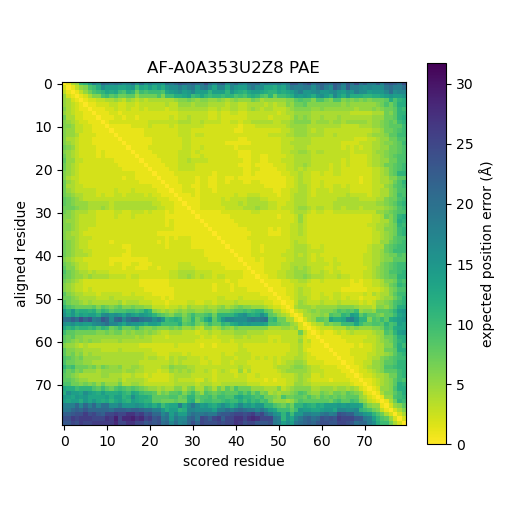

Solvent-accessible surface area (backbone atoms only — not comparable to full-atom values): 5188 Å² total; per-residue (Å²): 133,90,82,83,91,82,81,89,77,90,54,64,67,53,42,42,75,65,49,48,64,63,46,75,48,79,63,61,74,92,44,45,68,57,53,48,63,71,46,54,86,35,40,50,80,84,26,30,44,28,37,52,57,86,74,61,87,68,48,63,62,51,46,61,73,68,77,43,57,72,53,81,49,57,70,98,68,78,89,130

Radius of gyration: 13.44 Å; Cα contacts (8 Å, |Δi|>4): 82; chains: 1; bounding box: 34×32×32 Å